Protein AF-A0A6L4YLD8-F1 (afdb_monomer)

Secondary structure (DSSP, 8-state):
---------------------------------PPPPTTGGGS-HHHHHHHHHHHHH---HHHHHHHHHHHHHHHHHHHHHTT-TT-----------S------PPP-

Sequence (108 aa):
MKQRSIRLLLLALTATAAQAVAQPATAPASPVRRELIYCADQMSHEEREAYRAKMQATRSAAEKEVLRNAHRRDMQERARAAGREGQCQPLGPRGRGQGGGQGGGPAK

Nearest PDB structures (foldseek):
  2yrq-assembly1_A  TM=5.410E-01  e=6.423E+00  Homo sapiens

Radius of gyration: 32.44 Å; Cα contacts (8 Å, |Δi|>4): 36; chains: 1; bounding box: 109×56×35 Å

Foldseek 3Di:
DDDDDDDDDDDPPPDPPPDPPPDPPDDPDDPPPQDQAWQVVPDDPVVSVVLSVVLVPDDDPVVNVVSNVVRVVVVQVVCVVVVNHPVRDRPPCPDPPPDPPPPDDDDD

Mean predicted aligned error: 17.14 Å

Structure (mmCIF, N/CA/C/O backbone):
data_AF-A0A6L4YLD8-F1
#
_entry.id   AF-A0A6L4YLD8-F1
#
loop_
_atom_site.group_PDB
_atom_site.id
_atom_site.type_symbol
_atom_site.label_atom_id
_atom_site.label_alt_id
_atom_site.label_comp_id
_atom_site.label_asym_id
_atom_site.label_entity_id
_atom_site.label_seq_id
_atom_site.pdbx_PDB_ins_code
_atom_site.Cartn_x
_atom_site.Cartn_y
_atom_site.Cartn_z
_atom_site.occupancy
_atom_site.B_iso_or_equiv
_atom_site.auth_seq_id
_atom_site.auth_comp_id
_atom_site.auth_asym_id
_atom_site.auth_atom_id
_atom_site.pdbx_PDB_model_num
ATOM 1 N N . MET A 1 1 ? -95.235 -9.527 23.026 1.00 37.78 1 MET A N 1
ATOM 2 C CA . MET A 1 1 ? -94.127 -8.546 23.161 1.00 37.78 1 MET A CA 1
ATOM 3 C C . MET A 1 1 ? -93.983 -7.876 21.792 1.00 37.78 1 MET A C 1
ATOM 5 O O . MET A 1 1 ? -93.841 -8.609 20.831 1.00 37.78 1 MET A O 1
ATOM 9 N N . LYS A 1 2 ? -94.403 -6.612 21.573 1.00 39.66 2 LYS A N 1
ATOM 10 C CA . LYS A 1 2 ? -93.654 -5.342 21.804 1.00 39.66 2 LYS A CA 1
ATOM 11 C C . LYS A 1 2 ? -92.248 -5.422 21.173 1.00 39.66 2 LYS A C 1
ATOM 13 O O . LYS A 1 2 ? -91.543 -6.359 21.495 1.00 39.66 2 LYS A O 1
ATOM 18 N N . GLN A 1 3 ? -91.747 -4.521 20.331 1.00 48.47 3 GLN A N 1
ATOM 19 C CA . GLN A 1 3 ? -92.160 -3.182 19.919 1.00 48.47 3 GLN A CA 1
ATOM 20 C C . GLN A 1 3 ? -91.276 -2.768 18.719 1.00 48.47 3 GLN A C 1
ATOM 22 O O . GLN A 1 3 ? -90.156 -3.241 18.571 1.00 48.47 3 GLN A O 1
ATOM 27 N N . ARG A 1 4 ? -91.825 -1.868 17.902 1.00 60.69 4 ARG A N 1
ATOM 28 C CA . ARG A 1 4 ? -91.238 -0.983 16.876 1.00 60.69 4 ARG A CA 1
ATOM 29 C C . ARG A 1 4 ? -89.769 -0.577 17.110 1.00 60.69 4 ARG A C 1
ATOM 31 O O . ARG A 1 4 ? -89.414 -0.330 18.258 1.00 60.69 4 ARG A O 1
ATOM 38 N N . SER A 1 5 ? -89.019 -0.281 16.037 1.00 48.28 5 SER A N 1
ATOM 39 C CA . SER A 1 5 ? -88.503 1.083 15.760 1.00 48.28 5 SER A CA 1
ATOM 40 C C . SER A 1 5 ? -87.664 1.184 14.477 1.00 48.28 5 SER A C 1
ATOM 42 O O . SER A 1 5 ? -86.919 0.285 14.111 1.00 48.28 5 SER A O 1
ATOM 44 N N . ILE A 1 6 ? -87.844 2.325 13.815 1.00 56.69 6 ILE A N 1
ATOM 45 C CA . ILE A 1 6 ? -87.208 2.827 12.593 1.00 56.69 6 ILE A CA 1
ATOM 46 C C . ILE A 1 6 ? -85.983 3.673 13.002 1.00 56.69 6 ILE A C 1
ATOM 48 O O . ILE A 1 6 ? -86.010 4.264 14.081 1.00 56.69 6 ILE A O 1
ATOM 52 N N . ARG A 1 7 ? -85.047 3.879 12.057 1.00 52.25 7 ARG A N 1
ATOM 53 C CA . ARG A 1 7 ? -83.954 4.888 12.019 1.00 52.25 7 ARG A CA 1
ATOM 54 C C . ARG A 1 7 ? -82.673 4.392 12.720 1.00 52.25 7 ARG A C 1
ATOM 56 O O . ARG A 1 7 ? -82.755 3.747 13.747 1.00 52.25 7 ARG A O 1
ATOM 63 N N . LEU A 1 8 ? -81.459 4.595 12.213 1.00 52.94 8 LEU A N 1
ATOM 64 C CA . LEU A 1 8 ? -80.889 5.804 11.626 1.00 52.94 8 LEU A CA 1
ATOM 65 C C . LEU A 1 8 ? -79.677 5.457 10.738 1.00 52.94 8 LEU A C 1
ATOM 67 O O . LEU A 1 8 ? -78.903 4.555 11.041 1.00 52.94 8 LEU A O 1
ATOM 71 N N . LEU A 1 9 ? -79.515 6.251 9.682 1.00 56.97 9 LEU A N 1
ATOM 72 C CA . LEU A 1 9 ? -78.312 6.416 8.867 1.00 56.97 9 LEU A CA 1
ATOM 73 C C . LEU A 1 9 ? -77.122 6.851 9.746 1.00 56.97 9 LEU A C 1
ATOM 75 O O . LEU A 1 9 ? -77.269 7.811 10.498 1.00 56.97 9 LEU A O 1
ATOM 79 N N . LEU A 1 10 ? -75.947 6.233 9.601 1.00 55.31 10 LEU A N 1
ATOM 80 C CA . LEU A 1 10 ? -74.677 6.797 10.075 1.00 55.31 10 LEU A CA 1
ATOM 81 C C . LEU A 1 10 ? -73.594 6.555 9.018 1.00 55.31 10 LEU A C 1
ATOM 83 O O . LEU A 1 10 ? -73.115 5.439 8.827 1.00 55.31 10 LEU A O 1
ATOM 87 N N . LEU A 1 11 ? -73.252 7.638 8.313 1.00 50.38 11 LEU A N 1
ATOM 88 C CA . LEU A 1 11 ? -72.042 7.771 7.508 1.00 50.38 11 LEU A CA 1
ATOM 89 C C . LEU A 1 11 ? -70.825 7.456 8.389 1.00 50.38 11 LEU A C 1
ATOM 91 O O . LEU A 1 11 ? -70.553 8.181 9.346 1.00 50.38 11 LEU A O 1
ATOM 95 N N . ALA A 1 12 ? -70.057 6.431 8.031 1.00 55.97 12 ALA A N 1
ATOM 96 C CA . ALA A 1 12 ? -68.706 6.267 8.548 1.00 55.97 12 ALA A CA 1
ATOM 97 C C . ALA A 1 12 ? -67.773 7.191 7.753 1.00 55.97 12 ALA A C 1
ATOM 99 O O . ALA A 1 12 ? -67.278 6.840 6.685 1.00 55.97 12 ALA A O 1
ATOM 100 N N . LEU A 1 13 ? -67.574 8.407 8.263 1.00 53.06 13 LEU A N 1
ATOM 101 C CA . LEU A 1 13 ? -66.547 9.324 7.784 1.00 53.06 13 LEU A CA 1
ATOM 102 C C . LEU A 1 13 ? -65.195 8.824 8.320 1.00 53.06 13 LEU A C 1
ATOM 104 O O . LEU A 1 13 ? -64.816 9.117 9.453 1.00 53.06 13 LEU A O 1
ATOM 108 N N . THR A 1 14 ? -64.480 8.006 7.550 1.00 56.50 14 THR A N 1
ATOM 109 C CA . THR A 1 14 ? -63.123 7.584 7.918 1.00 56.50 14 THR A CA 1
ATOM 110 C C . THR A 1 14 ? -62.165 8.745 7.675 1.00 56.50 14 THR A C 1
ATOM 112 O O . THR A 1 14 ? -61.767 9.010 6.542 1.00 56.50 14 THR A O 1
ATOM 115 N N . ALA A 1 15 ? -61.820 9.463 8.741 1.00 50.84 15 ALA A N 1
ATOM 116 C CA . ALA A 1 15 ? -60.760 10.458 8.729 1.00 50.84 15 ALA A CA 1
ATOM 117 C C . ALA A 1 15 ? -59.405 9.753 8.554 1.00 50.84 15 ALA A C 1
ATOM 119 O O . ALA A 1 15 ? -58.897 9.108 9.472 1.00 50.84 15 ALA A O 1
ATOM 120 N N . THR A 1 16 ? -58.823 9.851 7.362 1.00 53.47 16 THR A N 1
ATOM 121 C CA . THR A 1 16 ? -57.472 9.362 7.080 1.00 53.47 16 THR A CA 1
ATOM 122 C C . THR A 1 16 ? -56.470 10.304 7.745 1.00 53.47 16 THR A C 1
ATOM 124 O O . THR A 1 16 ? -56.204 11.398 7.248 1.00 53.47 16 THR A O 1
ATOM 127 N N . ALA A 1 17 ? -55.923 9.908 8.894 1.00 52.91 17 ALA A N 1
ATOM 128 C CA . ALA A 1 17 ? -54.810 10.616 9.513 1.00 52.91 17 ALA A CA 1
ATOM 129 C C . ALA A 1 17 ? -53.563 10.450 8.627 1.00 52.91 17 ALA A C 1
ATOM 131 O O . ALA A 1 17 ? -52.934 9.392 8.609 1.00 52.91 17 ALA A O 1
ATOM 132 N N . ALA A 1 18 ? -53.220 11.491 7.867 1.00 51.53 18 ALA A N 1
ATOM 133 C CA . ALA A 1 18 ? -51.954 11.573 7.155 1.00 51.53 18 ALA A CA 1
ATOM 134 C C . ALA A 1 18 ? -50.826 11.709 8.187 1.00 51.53 18 ALA A C 1
ATOM 136 O O . ALA A 1 18 ? -50.548 12.796 8.692 1.00 51.53 18 ALA A O 1
ATOM 137 N N . GLN A 1 19 ? -50.196 10.589 8.540 1.00 55.31 19 GLN A N 1
ATOM 138 C CA . GLN A 1 19 ? -48.971 10.605 9.327 1.00 55.31 19 GLN A CA 1
ATOM 139 C C . GLN A 1 19 ? -47.856 11.158 8.439 1.00 55.31 19 GLN A C 1
ATOM 141 O O . GLN A 1 19 ? -47.361 10.479 7.540 1.00 55.31 19 GLN A O 1
ATOM 146 N N . ALA A 1 20 ? -47.494 12.419 8.665 1.00 51.75 20 ALA A N 1
ATOM 147 C CA . ALA A 1 20 ? -46.299 13.011 8.093 1.00 51.75 20 ALA A CA 1
ATOM 148 C C . ALA A 1 20 ? -45.084 12.278 8.676 1.00 51.75 20 ALA A C 1
ATOM 150 O O . ALA A 1 20 ? -44.634 12.564 9.785 1.00 51.75 20 ALA A O 1
ATOM 151 N N . VAL A 1 21 ? -44.581 11.288 7.939 1.00 57.78 21 VAL A N 1
ATOM 152 C CA . VAL A 1 21 ? -43.301 10.647 8.231 1.00 57.78 21 VAL A CA 1
ATOM 153 C C . VAL A 1 21 ? -42.233 11.724 8.072 1.00 57.78 21 VAL A C 1
ATOM 155 O O . VAL A 1 21 ? -41.908 12.132 6.956 1.00 57.78 21 VAL A O 1
ATOM 158 N N . ALA A 1 22 ? -41.723 12.220 9.197 1.00 57.16 22 ALA A N 1
ATOM 159 C CA . ALA A 1 22 ? -40.542 13.062 9.224 1.00 57.16 22 ALA A CA 1
ATOM 160 C C . ALA A 1 22 ? -39.381 12.247 8.641 1.00 57.16 22 ALA A C 1
ATOM 162 O O . ALA A 1 22 ? -38.838 11.353 9.289 1.00 57.16 22 ALA A O 1
ATOM 163 N N . GLN A 1 23 ? -39.051 12.510 7.377 1.00 57.53 23 GLN A N 1
ATOM 164 C CA . GLN A 1 23 ? -37.877 11.939 6.734 1.00 57.53 23 GLN A CA 1
ATOM 165 C C . GLN A 1 23 ? -36.647 12.454 7.492 1.00 57.53 23 GLN A C 1
ATOM 167 O O . GLN A 1 23 ? -36.502 13.673 7.629 1.00 57.53 23 GLN A O 1
ATOM 172 N N . PRO A 1 24 ? -35.773 11.575 8.014 1.00 53.56 24 PRO A N 1
ATOM 173 C CA . PRO A 1 24 ? -34.537 12.026 8.624 1.00 53.56 24 PRO A CA 1
ATOM 174 C C . PRO A 1 24 ? -33.734 12.739 7.541 1.00 53.56 24 PRO A C 1
ATOM 176 O O . PRO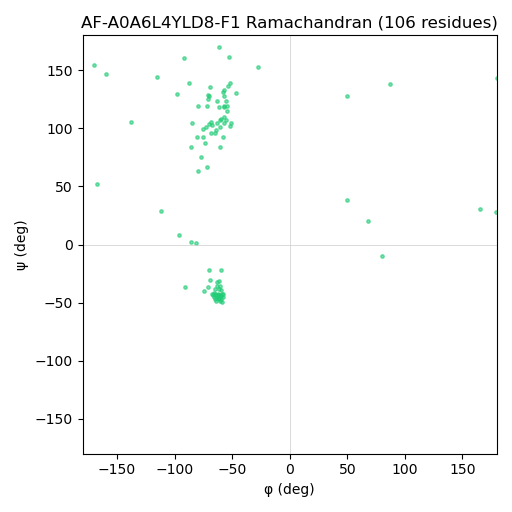 A 1 24 ? -33.395 12.148 6.516 1.00 53.56 24 PRO A O 1
ATOM 179 N N . ALA A 1 25 ? -33.472 14.027 7.753 1.00 57.00 25 ALA A N 1
ATOM 180 C CA . ALA A 1 25 ? -32.586 14.796 6.903 1.00 57.00 25 ALA A CA 1
ATOM 181 C C . ALA A 1 25 ? -31.224 14.092 6.894 1.00 57.00 25 ALA A C 1
ATOM 183 O O . ALA A 1 25 ? -30.487 14.124 7.880 1.00 57.00 25 ALA A O 1
ATOM 184 N N . THR A 1 26 ? -30.911 13.406 5.795 1.00 56.94 26 THR A N 1
ATOM 185 C CA . THR A 1 26 ? -29.577 12.878 5.521 1.00 56.94 26 THR A CA 1
ATOM 186 C C . THR A 1 26 ? -28.609 14.048 5.590 1.00 56.94 26 THR A C 1
ATOM 188 O O . THR A 1 26 ? -28.607 14.912 4.712 1.00 56.94 26 THR A O 1
ATOM 191 N N . ALA A 1 27 ? -27.817 14.099 6.661 1.00 59.66 27 ALA A N 1
ATOM 192 C CA . ALA A 1 27 ? -26.703 15.024 6.761 1.00 59.66 27 ALA A CA 1
ATOM 193 C C . ALA A 1 27 ? -25.826 14.868 5.503 1.00 59.66 27 ALA A C 1
ATOM 195 O O . ALA A 1 27 ? -25.621 13.734 5.053 1.00 59.66 27 ALA A O 1
ATOM 196 N N . PRO A 1 28 ? -25.321 15.966 4.912 1.00 51.41 28 PRO A N 1
ATOM 197 C CA . PRO A 1 28 ? -24.430 15.871 3.767 1.00 51.41 28 PRO A CA 1
ATOM 198 C C . PRO A 1 28 ? -23.231 15.013 4.169 1.00 51.41 28 PRO A C 1
ATOM 200 O O . PRO A 1 28 ? -22.521 15.334 5.123 1.00 51.41 28 PRO A O 1
ATOM 203 N N . ALA A 1 29 ? -23.042 13.889 3.474 1.00 60.53 29 ALA A N 1
ATOM 204 C CA . ALA A 1 29 ? -21.895 13.024 3.680 1.00 60.53 29 ALA A CA 1
ATOM 205 C C . ALA A 1 29 ? -20.630 13.877 3.533 1.00 60.53 29 ALA A C 1
ATOM 207 O O . ALA A 1 29 ? -20.370 14.420 2.457 1.00 60.53 29 ALA A O 1
ATOM 208 N N . SER A 1 30 ? -19.866 14.030 4.621 1.00 56.22 30 SER A N 1
ATOM 209 C CA . SER A 1 30 ? -18.554 14.674 4.578 1.00 56.22 30 SER A CA 1
ATOM 210 C C . SER A 1 30 ? -17.776 14.090 3.400 1.00 56.22 30 SER A C 1
ATOM 212 O O . SER A 1 30 ? -17.740 12.860 3.282 1.00 56.22 30 SER A O 1
ATOM 214 N N . PRO A 1 31 ? -17.175 14.913 2.517 1.00 56.03 31 PRO A N 1
ATOM 215 C CA . PRO A 1 31 ? -16.460 14.398 1.361 1.00 56.03 31 PRO A CA 1
ATOM 216 C C . PRO A 1 31 ? -15.381 13.446 1.867 1.00 56.03 31 PRO A C 1
ATOM 218 O O . PRO A 1 31 ? -14.423 13.866 2.520 1.00 56.03 31 PRO A O 1
ATOM 221 N N . VAL A 1 32 ? -15.576 12.148 1.623 1.00 59.47 32 VAL A N 1
ATOM 222 C CA . VAL A 1 32 ? -14.636 11.112 2.038 1.00 59.47 32 VAL A CA 1
ATOM 223 C C . VAL A 1 32 ? -13.330 11.432 1.332 1.00 59.47 32 VAL A C 1
ATOM 225 O O . VAL A 1 32 ? -13.218 11.295 0.112 1.00 59.47 32 VAL A O 1
ATOM 228 N N . ARG A 1 33 ? -12.346 11.926 2.088 1.00 66.56 33 ARG A N 1
ATOM 229 C CA . ARG A 1 33 ? -11.009 12.188 1.564 1.00 66.56 33 ARG A CA 1
ATOM 230 C C . ARG A 1 33 ? -10.477 10.852 1.051 1.00 66.56 33 ARG A C 1
ATOM 232 O O . ARG A 1 33 ? -10.200 9.955 1.842 1.00 6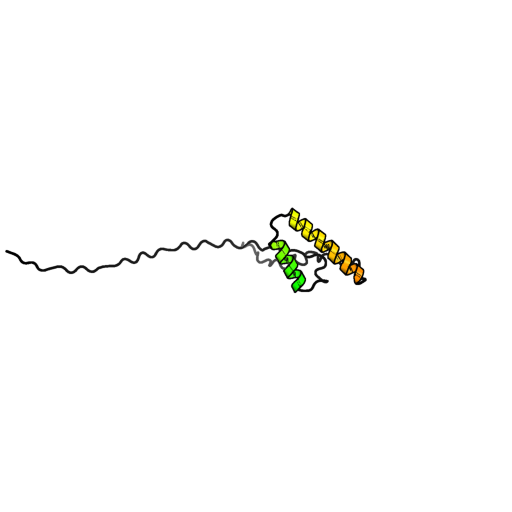6.56 33 ARG A O 1
ATOM 239 N N . ARG A 1 34 ? -10.401 10.704 -0.274 1.00 72.81 34 ARG A N 1
ATOM 240 C CA . ARG A 1 34 ? -9.879 9.490 -0.910 1.00 72.81 34 ARG A CA 1
ATOM 241 C C . ARG A 1 34 ? -8.453 9.241 -0.418 1.00 72.81 34 ARG A C 1
ATOM 243 O O . ARG A 1 34 ? -7.632 10.157 -0.432 1.00 72.81 34 ARG A O 1
ATOM 250 N N . GLU A 1 35 ? -8.187 8.004 -0.004 1.00 82.12 35 GLU A N 1
ATOM 251 C CA . GLU A 1 35 ? -6.858 7.562 0.425 1.00 82.12 35 GLU A CA 1
ATOM 252 C C . GLU A 1 35 ? -5.841 7.796 -0.702 1.00 82.12 35 GLU A C 1
ATOM 254 O O . GLU A 1 35 ? -6.054 7.369 -1.846 1.00 82.12 35 GLU A O 1
ATOM 259 N N . LEU A 1 36 ? -4.742 8.480 -0.375 1.00 85.56 36 LEU A N 1
ATOM 260 C CA . LEU A 1 36 ? -3.601 8.637 -1.273 1.00 85.56 36 LEU A CA 1
ATOM 261 C C . LEU A 1 36 ? -2.765 7.356 -1.208 1.00 85.56 36 LEU A C 1
ATOM 263 O O . LEU A 1 36 ? -2.272 6.985 -0.148 1.00 85.56 36 LEU A O 1
ATOM 267 N N . ILE A 1 37 ? -2.611 6.675 -2.343 1.00 90.06 37 ILE A N 1
ATOM 268 C CA . ILE A 1 37 ? -1.913 5.387 -2.418 1.00 90.06 37 ILE A CA 1
ATOM 269 C C . ILE A 1 37 ? -0.471 5.623 -2.877 1.00 90.06 37 ILE A C 1
ATOM 271 O O . ILE A 1 37 ? -0.231 6.298 -3.879 1.00 90.06 37 ILE A O 1
ATOM 275 N N . TYR A 1 38 ? 0.490 5.062 -2.147 1.00 90.56 38 TYR A N 1
ATOM 276 C CA . TYR A 1 38 ? 1.904 5.087 -2.519 1.00 90.56 38 TYR A CA 1
ATOM 277 C C . TYR A 1 38 ? 2.163 4.215 -3.764 1.00 90.56 38 TYR A C 1
ATOM 279 O O . TYR A 1 38 ? 1.633 3.108 -3.846 1.00 90.56 38 TYR A O 1
ATOM 287 N N . CYS A 1 39 ? 2.948 4.731 -4.721 1.0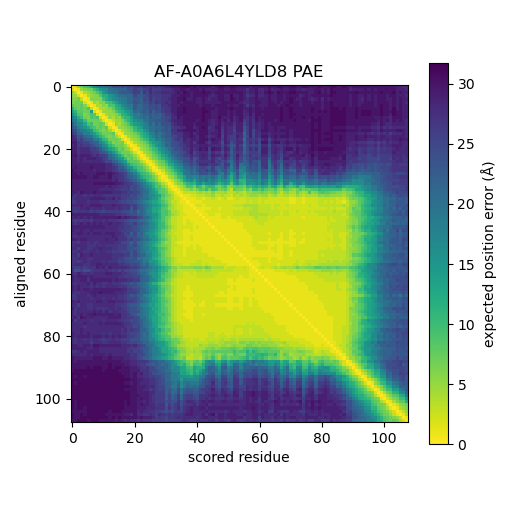0 90.69 39 CYS A N 1
ATOM 288 C CA . CYS A 1 39 ? 3.212 4.144 -6.052 1.00 90.69 39 CYS A CA 1
ATOM 289 C C . CYS A 1 39 ? 1.955 3.726 -6.829 1.00 90.69 39 CYS A C 1
ATOM 291 O O . CYS A 1 39 ? 1.936 2.691 -7.493 1.00 90.69 39 CYS A O 1
ATOM 293 N N . ALA A 1 40 ? 0.874 4.507 -6.738 1.00 90.81 40 ALA A N 1
ATOM 294 C CA . ALA A 1 40 ? -0.381 4.168 -7.407 1.00 90.81 40 ALA A CA 1
ATOM 295 C C . ALA A 1 40 ? -0.250 4.040 -8.940 1.00 90.81 40 ALA A C 1
ATOM 297 O O . ALA A 1 40 ? -1.092 3.405 -9.563 1.00 90.81 40 ALA A O 1
ATOM 298 N N . ASP A 1 41 ? 0.769 4.653 -9.545 1.00 88.62 41 ASP A N 1
ATOM 299 C CA . ASP A 1 41 ? 1.110 4.554 -10.968 1.00 88.62 41 ASP A CA 1
ATOM 300 C C . ASP A 1 41 ? 1.655 3.172 -11.370 1.00 88.62 41 ASP A C 1
ATOM 302 O O . ASP A 1 41 ? 1.551 2.787 -12.532 1.00 88.62 41 ASP A O 1
ATOM 306 N N . GLN A 1 42 ? 2.176 2.403 -10.409 1.00 88.88 42 GLN A N 1
ATOM 307 C CA . GLN A 1 42 ? 2.676 1.037 -10.607 1.00 88.88 42 GLN A CA 1
ATOM 308 C C . GLN A 1 42 ? 1.644 -0.041 -10.247 1.00 88.88 42 GLN A C 1
ATOM 310 O O . GLN A 1 42 ? 1.969 -1.230 -10.181 1.00 88.88 42 GLN A O 1
ATOM 315 N N . MET A 1 43 ? 0.406 0.375 -9.983 1.00 91.81 43 MET A N 1
ATOM 316 C CA . MET A 1 43 ? -0.706 -0.500 -9.639 1.00 91.81 43 MET A CA 1
ATOM 317 C C . MET A 1 43 ? -1.785 -0.435 -10.713 1.00 91.81 43 MET A C 1
ATOM 319 O O . MET A 1 43 ? -2.111 0.630 -11.246 1.00 91.81 43 MET A O 1
ATOM 323 N N . SER A 1 44 ? -2.414 -1.576 -10.958 1.00 94.62 44 SER A N 1
ATOM 324 C CA . SER A 1 44 ? -3.666 -1.651 -11.704 1.00 94.62 44 SER A CA 1
ATOM 325 C C . SER A 1 44 ? -4.790 -0.880 -10.999 1.00 94.62 44 SER A C 1
ATOM 327 O O . SER A 1 44 ? -4.674 -0.401 -9.864 1.00 94.62 44 SER A O 1
ATOM 329 N N . HIS A 1 45 ? -5.913 -0.702 -11.687 1.00 92.50 45 HIS A N 1
ATOM 330 C CA . HIS A 1 45 ? -7.097 -0.126 -11.060 1.00 92.50 45 HIS A CA 1
ATOM 331 C C . HIS A 1 45 ? -7.635 -1.048 -9.955 1.00 92.50 45 HIS A C 1
ATOM 333 O O . HIS A 1 45 ? -7.918 -0.591 -8.850 1.00 92.50 45 HIS A O 1
ATOM 339 N N . GLU A 1 46 ? -7.670 -2.347 -10.225 1.00 97.06 46 GLU A N 1
ATOM 340 C CA . GLU A 1 46 ? -8.185 -3.392 -9.349 1.00 97.06 46 GLU A CA 1
ATOM 341 C C . GLU A 1 46 ? -7.375 -3.478 -8.051 1.00 97.06 46 GLU A C 1
ATOM 343 O O . GLU A 1 46 ? -7.950 -3.485 -6.963 1.00 97.06 46 GLU A O 1
ATOM 348 N N . GLU A 1 47 ? -6.040 -3.453 -8.136 1.00 95.56 47 GLU A N 1
ATOM 349 C CA . GLU A 1 47 ? -5.172 -3.443 -6.951 1.00 95.56 47 GLU A CA 1
ATOM 350 C C . GLU A 1 47 ? -5.404 -2.193 -6.086 1.00 95.56 47 GLU A C 1
ATOM 352 O O . 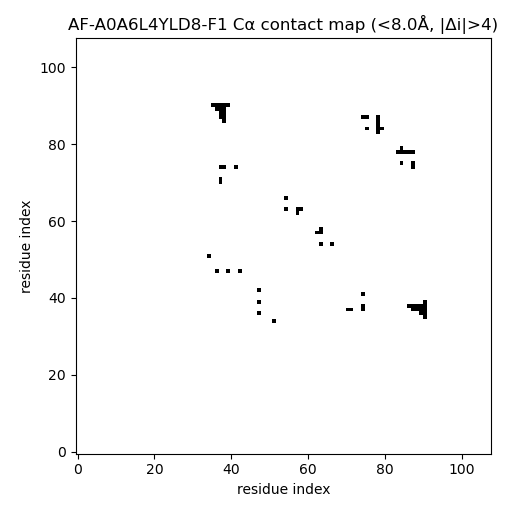GLU A 1 47 ? -5.397 -2.270 -4.854 1.00 95.56 47 GLU A O 1
ATOM 357 N N . ARG A 1 48 ? -5.631 -1.027 -6.710 1.00 94.50 48 ARG A N 1
ATOM 358 C CA . ARG A 1 48 ? -5.901 0.222 -5.979 1.00 94.50 48 ARG A CA 1
ATOM 359 C C . ARG A 1 48 ? -7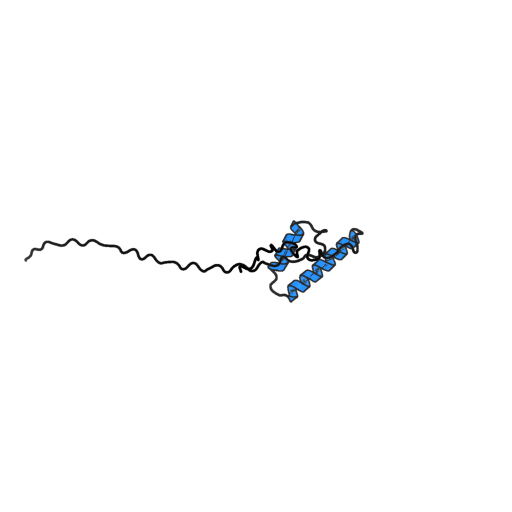.242 0.171 -5.259 1.00 94.50 48 ARG A C 1
ATOM 361 O O . ARG A 1 48 ? -7.321 0.607 -4.110 1.00 94.50 48 ARG A O 1
ATOM 368 N N . GLU A 1 49 ? -8.276 -0.357 -5.905 1.00 94.69 49 GLU A N 1
ATOM 369 C CA . GLU A 1 49 ? -9.589 -0.535 -5.280 1.00 94.69 49 GLU A CA 1
ATOM 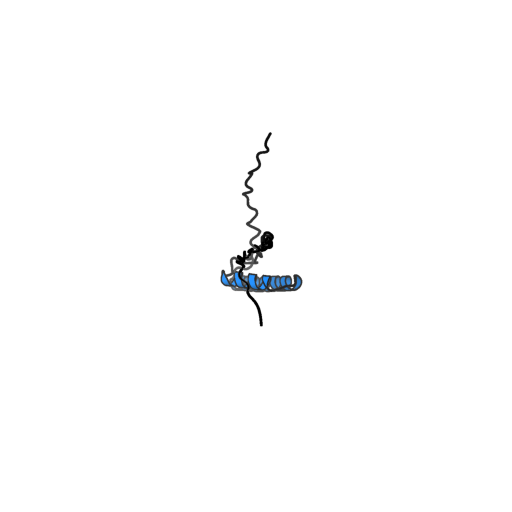370 C C . GLU A 1 49 ? -9.536 -1.559 -4.144 1.00 94.69 49 GLU A C 1
ATOM 372 O O . GLU A 1 49 ? -10.052 -1.290 -3.059 1.00 94.69 49 GLU A O 1
ATOM 377 N N . ALA A 1 50 ? -8.823 -2.674 -4.324 1.00 96.38 50 ALA A N 1
ATOM 378 C CA . ALA A 1 50 ? -8.625 -3.665 -3.269 1.00 96.38 50 ALA A CA 1
ATOM 379 C C . ALA A 1 50 ? -7.915 -3.064 -2.043 1.00 96.38 50 ALA A C 1
ATOM 381 O O . ALA A 1 50 ? -8.351 -3.258 -0.905 1.00 96.38 50 ALA A O 1
ATOM 382 N N . TYR A 1 51 ? -6.859 -2.273 -2.259 1.00 95.94 51 TYR A N 1
ATOM 383 C CA . TYR A 1 51 ? -6.168 -1.577 -1.175 1.00 95.94 51 TYR A CA 1
ATOM 384 C C . TYR A 1 51 ? -7.087 -0.578 -0.451 1.00 95.94 51 TYR A C 1
ATOM 386 O O . TYR A 1 51 ? -7.128 -0.549 0.781 1.00 95.94 51 TYR A O 1
ATOM 394 N N . ARG A 1 52 ? -7.881 0.204 -1.195 1.00 94.06 52 ARG A N 1
ATOM 395 C CA . ARG A 1 52 ? -8.863 1.142 -0.619 1.00 94.06 52 ARG A CA 1
ATOM 396 C C . ARG A 1 52 ? -9.922 0.423 0.203 1.00 94.06 52 ARG A C 1
ATOM 398 O O . ARG A 1 52 ? -10.194 0.853 1.321 1.00 94.06 52 ARG A O 1
ATOM 405 N N . ALA A 1 53 ? -10.481 -0.666 -0.317 1.00 94.75 53 ALA A N 1
ATOM 406 C CA . ALA A 1 53 ? -11.466 -1.474 0.390 1.00 94.75 53 ALA A CA 1
ATOM 407 C C . ALA A 1 53 ? -10.886 -2.016 1.704 1.00 94.75 53 ALA A C 1
ATOM 409 O O . ALA A 1 53 ? -11.522 -1.906 2.752 1.00 94.75 53 ALA A O 1
ATOM 410 N N . LYS A 1 54 ? -9.636 -2.497 1.682 1.00 95.31 54 LYS A N 1
ATOM 411 C CA . LYS A 1 54 ? -8.928 -2.947 2.887 1.00 95.31 54 LYS A CA 1
ATOM 412 C C . LYS A 1 54 ? -8.779 -1.816 3.909 1.00 95.31 54 LYS A C 1
ATOM 414 O O . LYS A 1 54 ? -9.152 -1.984 5.064 1.00 95.31 54 LYS A O 1
ATOM 419 N N . MET A 1 55 ? -8.326 -0.638 3.477 1.00 95.06 55 MET A N 1
ATOM 420 C CA . MET A 1 55 ? -8.179 0.548 4.335 1.00 95.06 55 MET A CA 1
ATOM 421 C C . MET A 1 55 ? -9.508 1.059 4.910 1.00 95.06 55 MET A C 1
ATOM 423 O O . MET A 1 55 ? -9.531 1.610 6.013 1.00 95.06 55 MET A O 1
ATOM 427 N N . GLN A 1 56 ? -10.610 0.909 4.174 1.00 92.62 56 GLN A N 1
ATOM 428 C CA . GLN A 1 56 ? -11.953 1.260 4.642 1.00 92.62 56 GLN A CA 1
ATOM 429 C C . GLN A 1 56 ? -12.489 0.242 5.653 1.00 92.62 56 GLN A C 1
ATOM 431 O O . GLN A 1 56 ? -13.091 0.643 6.647 1.00 92.62 56 GLN A O 1
ATOM 436 N N . ALA A 1 57 ? -12.241 -1.051 5.428 1.00 94.62 57 ALA A N 1
ATOM 437 C CA . ALA A 1 57 ? -12.662 -2.129 6.320 1.00 94.62 57 ALA A CA 1
ATOM 438 C C . ALA A 1 57 ? -11.904 -2.122 7.659 1.00 94.62 57 ALA A C 1
ATOM 440 O O . ALA A 1 57 ? -12.454 -2.510 8.692 1.00 94.62 57 ALA A O 1
ATOM 441 N N . THR A 1 58 ? -10.651 -1.663 7.663 1.00 94.94 58 THR A N 1
ATOM 442 C CA . THR A 1 58 ? -9.846 -1.526 8.879 1.00 94.94 58 THR A CA 1
ATOM 443 C C . THR A 1 58 ? -10.370 -0.398 9.766 1.00 94.94 58 THR A C 1
ATOM 445 O O . THR A 1 58 ? -10.539 0.738 9.324 1.00 94.94 58 THR A O 1
ATOM 448 N N . ARG A 1 59 ? -10.611 -0.692 11.047 1.00 90.94 59 ARG A N 1
ATOM 449 C CA . ARG A 1 59 ? -11.241 0.255 11.980 1.00 90.94 59 ARG A CA 1
ATOM 450 C C . ARG A 1 59 ? -10.223 1.109 12.725 1.00 90.94 59 ARG A C 1
ATOM 452 O O . ARG A 1 59 ? -10.474 2.291 12.943 1.00 90.94 59 ARG A O 1
ATOM 459 N N . SER A 1 60 ? -9.074 0.537 13.086 1.00 95.00 60 SER A N 1
ATOM 460 C CA . SER A 1 60 ? -8.065 1.239 13.879 1.00 95.00 60 SER A CA 1
ATOM 461 C C . SER A 1 60 ? -7.094 2.037 13.014 1.00 95.00 60 SER A C 1
ATOM 463 O O . SER A 1 60 ? -6.596 1.560 11.994 1.00 95.00 60 SER A O 1
ATOM 465 N N . ALA A 1 61 ? -6.752 3.247 13.461 1.00 92.12 61 ALA A N 1
ATOM 466 C CA . ALA A 1 61 ? -5.701 4.049 12.839 1.00 92.12 61 ALA A CA 1
ATOM 467 C C . ALA A 1 61 ? -4.333 3.341 12.877 1.00 92.12 61 ALA A C 1
ATOM 469 O O . ALA A 1 61 ? -3.575 3.431 11.912 1.00 92.12 61 ALA A O 1
ATOM 470 N N . ALA A 1 62 ? -4.047 2.595 13.951 1.00 95.69 62 ALA A N 1
ATOM 471 C CA . ALA A 1 62 ? -2.809 1.831 14.084 1.00 95.69 62 ALA A CA 1
ATOM 472 C C . ALA A 1 62 ? -2.732 0.706 13.043 1.00 95.69 62 ALA A C 1
ATOM 474 O O . ALA A 1 62 ? -1.731 0.562 12.349 1.00 95.69 62 ALA A O 1
ATOM 475 N N . GLU A 1 63 ? -3.822 -0.039 12.854 1.00 95.88 63 GLU A N 1
ATOM 476 C CA . GLU A 1 63 ? -3.894 -1.092 11.835 1.00 95.88 63 GLU A CA 1
ATOM 477 C C . GLU A 1 63 ? -3.791 -0.513 10.415 1.00 95.88 63 GLU A C 1
ATOM 479 O O . GLU A 1 63 ? -3.110 -1.075 9.560 1.00 95.88 63 GLU A O 1
ATOM 484 N N . LYS A 1 64 ? -4.398 0.654 10.160 1.00 94.31 64 LYS A N 1
ATOM 485 C CA . LYS A 1 64 ? -4.237 1.375 8.886 1.00 94.31 64 LYS A CA 1
ATOM 486 C C . LYS A 1 64 ? -2.797 1.816 8.643 1.00 94.31 64 LYS A C 1
ATOM 488 O O . LYS A 1 64 ? -2.352 1.842 7.500 1.00 94.31 64 LYS A O 1
ATOM 493 N N . GLU A 1 65 ? -2.061 2.199 9.684 1.00 95.06 65 GLU A N 1
ATOM 494 C CA . GLU A 1 65 ? -0.631 2.503 9.564 1.00 95.06 65 GLU A CA 1
ATOM 495 C C . GLU A 1 65 ? 0.172 1.247 9.220 1.00 95.06 65 GLU A C 1
ATOM 497 O O . GLU A 1 65 ? 0.990 1.281 8.305 1.00 95.06 65 GLU A O 1
ATOM 502 N N . VAL A 1 66 ? -0.122 0.114 9.864 1.00 96.56 66 VAL A N 1
ATOM 503 C CA . VAL A 1 66 ? 0.495 -1.178 9.523 1.00 96.56 66 VAL A CA 1
ATOM 504 C C . VAL A 1 66 ? 0.239 -1.538 8.057 1.00 96.56 66 VAL A C 1
ATOM 506 O O . VAL A 1 66 ? 1.176 -1.904 7.349 1.00 96.56 66 VAL A O 1
ATOM 509 N N . LEU A 1 67 ? -0.993 -1.368 7.566 1.00 96.00 67 LEU A N 1
ATOM 510 C CA . LEU A 1 67 ? -1.325 -1.598 6.158 1.00 96.00 67 LEU A CA 1
ATOM 511 C C . LEU A 1 67 ? -0.578 -0.661 5.211 1.00 96.00 67 LEU A C 1
ATOM 513 O O . LEU A 1 67 ? -0.058 -1.121 4.195 1.00 96.00 67 LEU A O 1
ATOM 517 N N . ARG A 1 68 ? -0.479 0.628 5.553 1.00 95.25 68 ARG A N 1
ATOM 518 C CA . ARG A 1 68 ? 0.304 1.597 4.778 1.00 95.25 68 ARG A CA 1
ATOM 519 C C . ARG A 1 68 ? 1.775 1.198 4.728 1.00 95.25 68 ARG A C 1
ATOM 521 O O . ARG A 1 68 ? 2.373 1.260 3.660 1.00 95.25 68 ARG A O 1
ATOM 528 N N . ASN A 1 69 ? 2.356 0.774 5.845 1.00 95.56 69 ASN A N 1
ATOM 529 C CA . ASN A 1 69 ? 3.757 0.359 5.920 1.00 95.56 69 ASN A CA 1
ATOM 530 C C . ASN A 1 69 ? 4.028 -0.895 5.088 1.00 95.56 69 ASN A C 1
ATOM 532 O O . ASN A 1 69 ? 4.978 -0.909 4.308 1.00 95.56 69 ASN A O 1
ATOM 536 N N . ALA A 1 70 ? 3.170 -1.910 5.219 1.00 96.25 70 ALA A N 1
ATOM 537 C CA . ALA A 1 70 ? 3.265 -3.133 4.432 1.00 96.25 70 ALA A CA 1
ATOM 538 C C . ALA A 1 70 ? 3.176 -2.824 2.932 1.00 96.25 70 ALA A C 1
ATOM 540 O O . ALA A 1 70 ? 4.070 -3.189 2.177 1.00 96.25 70 ALA A O 1
ATOM 541 N N . HIS A 1 71 ? 2.174 -2.039 2.523 1.00 96.31 71 HIS A N 1
ATOM 542 C CA . HIS A 1 71 ? 2.009 -1.623 1.130 1.00 96.31 71 HIS A CA 1
ATOM 543 C C . HIS A 1 71 ? 3.228 -0.867 0.596 1.00 96.31 71 HIS A C 1
ATOM 545 O O . HIS A 1 71 ? 3.680 -1.129 -0.515 1.00 96.31 71 HIS A O 1
ATOM 551 N N . ARG A 1 72 ? 3.807 0.051 1.385 1.00 93.81 72 ARG A N 1
ATOM 552 C CA . ARG A 1 72 ? 5.021 0.773 0.974 1.00 93.81 72 ARG A CA 1
ATOM 553 C C . ARG A 1 72 ? 6.192 -0.167 0.715 1.00 93.81 72 ARG A C 1
ATOM 555 O O . ARG A 1 72 ? 6.871 0.014 -0.291 1.00 93.81 72 ARG A O 1
ATOM 562 N N . ARG A 1 73 ? 6.414 -1.153 1.587 1.00 94.50 73 ARG A N 1
ATOM 563 C CA . ARG A 1 73 ? 7.495 -2.131 1.419 1.00 94.50 73 ARG A CA 1
ATOM 564 C C . ARG A 1 73 ? 7.288 -2.976 0.164 1.00 94.50 73 ARG A C 1
ATOM 566 O O . ARG A 1 73 ? 8.189 -3.040 -0.665 1.00 94.50 73 ARG A O 1
ATOM 573 N N . ASP A 1 74 ? 6.091 -3.524 -0.021 1.00 95.06 74 ASP A N 1
ATOM 574 C CA . ASP A 1 74 ? 5.776 -4.369 -1.177 1.00 95.06 74 ASP A CA 1
ATOM 575 C C . ASP A 1 74 ? 5.965 -3.601 -2.499 1.00 95.06 74 ASP A C 1
ATOM 577 O O . ASP A 1 74 ? 6.493 -4.133 -3.478 1.00 95.06 74 ASP A O 1
ATOM 581 N N . MET A 1 75 ? 5.586 -2.317 -2.535 1.00 94.50 75 MET A N 1
ATOM 582 C CA . MET A 1 75 ? 5.801 -1.478 -3.717 1.00 94.50 75 MET A CA 1
ATOM 583 C C . MET A 1 75 ? 7.276 -1.134 -3.943 1.00 94.50 75 MET A C 1
ATOM 585 O O . MET A 1 75 ? 7.714 -1.095 -5.089 1.00 94.50 75 MET A O 1
ATOM 589 N N . GLN A 1 76 ? 8.059 -0.916 -2.885 1.00 92.50 76 GLN A N 1
ATOM 590 C CA . GLN A 1 76 ? 9.504 -0.695 -3.011 1.00 92.50 76 GLN A CA 1
ATOM 591 C C . GLN A 1 76 ? 10.212 -1.931 -3.569 1.00 92.50 76 GLN A C 1
ATOM 593 O O . GLN A 1 76 ? 11.041 -1.808 -4.470 1.00 92.50 76 GLN A O 1
ATOM 598 N N . GLU A 1 77 ? 9.851 -3.118 -3.083 1.00 94.12 77 GLU A N 1
ATOM 599 C CA . GLU A 1 77 ? 10.387 -4.389 -3.572 1.00 94.12 77 GLU A CA 1
ATOM 600 C C . GLU A 1 77 ? 10.024 -4.615 -5.042 1.00 94.12 77 GLU A C 1
ATOM 602 O O . GLU A 1 77 ? 10.899 -4.916 -5.857 1.00 94.12 77 GLU A O 1
ATOM 607 N N . ARG A 1 78 ? 8.761 -4.375 -5.416 1.00 93.19 78 ARG A N 1
ATOM 608 C CA . ARG A 1 78 ? 8.301 -4.442 -6.810 1.00 93.19 78 ARG A CA 1
ATOM 609 C C . ARG A 1 78 ? 9.058 -3.461 -7.706 1.00 93.19 78 ARG A C 1
ATOM 611 O O . ARG A 1 78 ? 9.519 -3.842 -8.781 1.00 93.19 78 ARG A O 1
ATOM 618 N N . ALA A 1 79 ? 9.207 -2.212 -7.265 1.00 91.44 79 ALA A N 1
ATOM 619 C CA . ALA A 1 79 ? 9.926 -1.185 -8.006 1.00 91.44 79 ALA A CA 1
ATOM 620 C C . ALA A 1 79 ? 11.395 -1.577 -8.210 1.00 91.44 79 ALA A C 1
ATOM 622 O O . ALA A 1 79 ? 11.906 -1.467 -9.324 1.00 91.44 79 ALA A O 1
ATOM 623 N N . ARG A 1 80 ? 12.057 -2.099 -7.169 1.00 92.31 80 ARG A N 1
ATOM 624 C CA . ARG A 1 80 ? 13.431 -2.608 -7.250 1.00 92.31 80 ARG A CA 1
ATOM 625 C C . ARG A 1 80 ? 13.543 -3.782 -8.225 1.00 92.31 80 ARG A C 1
ATOM 627 O O . ARG A 1 80 ? 14.413 -3.756 -9.089 1.00 92.31 80 ARG A O 1
ATOM 634 N N . ALA A 1 81 ? 12.645 -4.764 -8.142 1.00 93.81 81 ALA A N 1
ATOM 635 C CA . ALA A 1 81 ? 12.627 -5.915 -9.048 1.00 93.81 81 ALA A CA 1
ATOM 636 C C . ALA A 1 81 ? 12.417 -5.511 -10.519 1.00 93.81 81 ALA A C 1
ATOM 638 O O . ALA A 1 81 ? 12.950 -6.148 -11.422 1.00 93.81 81 ALA A O 1
ATOM 639 N N . ALA A 1 82 ? 11.682 -4.424 -10.762 1.00 91.19 82 ALA A N 1
ATOM 640 C CA . ALA A 1 82 ? 11.455 -3.870 -12.094 1.00 91.19 82 ALA A CA 1
ATOM 641 C C . ALA A 1 82 ? 12.559 -2.904 -12.577 1.00 91.19 82 ALA A C 1
ATOM 643 O O . ALA A 1 82 ? 12.406 -2.314 -13.648 1.00 91.19 82 ALA A O 1
ATOM 644 N N . GLY A 1 83 ? 13.628 -2.680 -11.798 1.00 92.31 83 GLY A N 1
ATOM 645 C CA . GLY A 1 83 ? 14.676 -1.700 -12.118 1.00 92.31 83 GLY A CA 1
ATOM 646 C C . GLY A 1 83 ? 14.208 -0.239 -12.055 1.00 92.31 83 GLY A C 1
ATOM 647 O O . GLY A 1 83 ? 14.816 0.640 -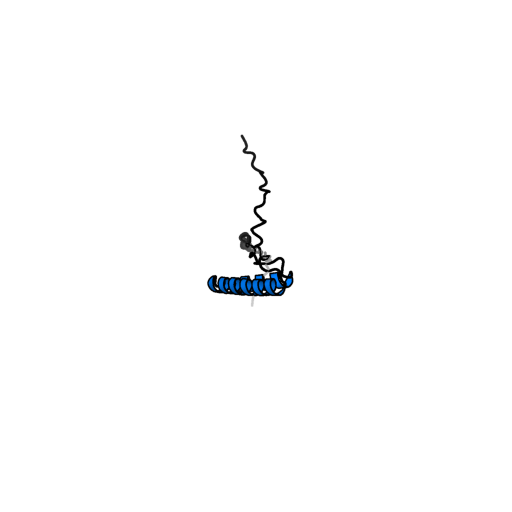12.659 1.00 92.31 83 GLY A O 1
ATOM 648 N N . ARG A 1 84 ? 13.108 0.032 -11.345 1.00 87.69 84 ARG A N 1
ATOM 649 C CA . ARG A 1 84 ? 12.474 1.355 -11.189 1.00 87.69 84 ARG A CA 1
ATOM 650 C C . ARG A 1 84 ? 12.599 1.893 -9.766 1.00 87.69 84 ARG A C 1
ATOM 652 O O . ARG A 1 84 ? 11.727 2.623 -9.293 1.00 87.69 84 ARG A O 1
ATOM 659 N N . GLU A 1 85 ? 13.654 1.504 -9.060 1.00 86.56 85 GLU A N 1
ATOM 660 C CA . GLU A 1 85 ? 13.919 1.995 -7.710 1.00 86.56 85 GLU A CA 1
ATOM 661 C C . GLU A 1 85 ? 13.935 3.534 -7.689 1.00 86.56 85 GLU A C 1
ATOM 663 O O . GLU A 1 85 ? 14.433 4.183 -8.607 1.00 86.56 85 GLU A O 1
ATOM 668 N N . GLY A 1 86 ? 13.303 4.130 -6.677 1.00 82.19 86 GLY A N 1
ATOM 669 C CA . GLY A 1 86 ? 13.160 5.586 -6.565 1.00 82.19 86 GLY A CA 1
ATOM 670 C C . GLY A 1 86 ? 12.044 6.219 -7.411 1.00 82.19 86 GLY A C 1
ATOM 671 O O . GLY A 1 86 ? 11.700 7.369 -7.160 1.00 82.19 86 GLY A O 1
ATOM 672 N N . GLN A 1 87 ? 11.403 5.493 -8.337 1.00 80.06 87 GLN A N 1
ATOM 673 C CA . GLN A 1 87 ? 10.298 6.032 -9.161 1.00 80.06 87 GLN A CA 1
ATOM 674 C C . GLN A 1 87 ? 8.933 6.019 -8.451 1.00 80.06 87 GLN A C 1
ATOM 676 O O . GLN A 1 87 ? 7.925 6.460 -8.991 1.00 80.06 87 GLN A O 1
ATOM 681 N N . CYS A 1 88 ? 8.911 5.567 -7.202 1.00 77.12 88 CYS A N 1
ATOM 682 C CA . CYS A 1 88 ? 7.773 5.614 -6.300 1.00 77.12 88 CYS A CA 1
ATOM 683 C C . CYS A 1 88 ? 7.611 7.008 -5.671 1.00 77.12 88 CYS A C 1
ATOM 685 O O . CYS A 1 88 ? 7.737 7.188 -4.454 1.00 77.12 88 CYS A O 1
ATOM 687 N N . GLN A 1 89 ? 7.354 8.022 -6.499 1.00 65.75 89 GLN A N 1
ATOM 688 C CA . GLN A 1 89 ? 6.994 9.339 -5.987 1.00 65.75 89 GLN A CA 1
ATOM 689 C C . GLN A 1 89 ? 5.579 9.231 -5.401 1.00 65.75 89 GLN A C 1
ATOM 691 O O . GLN A 1 89 ? 4.673 8.761 -6.097 1.00 65.75 89 GLN A O 1
ATOM 696 N N . PRO A 1 90 ? 5.319 9.662 -4.152 1.00 58.03 90 PRO A N 1
ATOM 697 C CA . PRO A 1 90 ? 3.941 9.870 -3.747 1.00 58.03 90 PRO A CA 1
ATOM 698 C C . PRO A 1 90 ? 3.337 10.827 -4.771 1.00 58.03 90 PRO A C 1
ATOM 700 O O . PRO A 1 90 ? 3.884 11.910 -5.001 1.00 58.03 90 PRO A O 1
ATOM 703 N N . LEU A 1 91 ? 2.238 10.422 -5.413 1.00 55.31 91 LEU A N 1
ATOM 704 C CA . LEU A 1 91 ? 1.375 11.363 -6.109 1.00 55.31 91 LEU A CA 1
ATOM 705 C C . LEU A 1 91 ? 0.952 12.361 -5.033 1.00 55.31 91 LEU A C 1
ATOM 707 O O . LEU A 1 91 ? 0.027 12.111 -4.258 1.00 55.31 91 LEU A O 1
ATOM 711 N N . GLY A 1 92 ? 1.710 13.455 -4.922 1.00 49.81 92 GLY A N 1
ATOM 712 C CA . GLY A 1 92 ? 1.382 14.565 -4.049 1.00 49.81 92 GLY A CA 1
ATOM 713 C C . GLY A 1 92 ? -0.040 15.011 -4.369 1.00 49.81 92 GLY A C 1
ATOM 714 O O . GLY A 1 92 ? -0.554 14.674 -5.439 1.00 49.81 92 GLY A O 1
ATOM 715 N N . PRO A 1 93 ? -0.706 15.741 -3.467 1.00 49.31 93 PRO A N 1
ATOM 716 C CA . PRO A 1 93 ? -2.090 16.151 -3.654 1.00 49.31 93 PRO A CA 1
ATOM 717 C C . PRO A 1 93 ? -2.234 17.033 -4.908 1.00 49.31 93 PRO A C 1
ATOM 719 O O . PRO A 1 93 ? -2.254 18.258 -4.841 1.00 49.31 93 PRO A O 1
ATOM 722 N N . ARG A 1 94 ? -2.371 16.411 -6.082 1.00 50.97 94 ARG A N 1
ATOM 723 C CA . ARG A 1 94 ? -2.836 17.022 -7.324 1.00 50.97 94 ARG A CA 1
ATOM 724 C C . ARG A 1 94 ? -4.344 17.138 -7.180 1.00 50.97 94 ARG A C 1
ATOM 726 O O . ARG A 1 94 ? -5.112 16.310 -7.651 1.00 50.97 94 ARG A O 1
ATOM 733 N N . GLY A 1 95 ? -4.724 18.118 -6.372 1.00 48.81 95 GLY A N 1
ATOM 734 C CA . GLY A 1 95 ? -6.091 18.331 -5.929 1.00 48.81 95 GLY A CA 1
ATOM 735 C C . GLY A 1 95 ? -6.237 19.516 -4.982 1.00 48.81 95 GLY A C 1
ATOM 736 O O . GLY A 1 95 ? -7.147 19.519 -4.163 1.00 48.81 95 GLY A O 1
ATOM 737 N N . ARG A 1 96 ? -5.372 20.536 -5.065 1.00 43.53 96 ARG A N 1
ATOM 738 C CA . ARG A 1 96 ? -5.836 21.887 -4.743 1.00 43.53 96 ARG A CA 1
ATOM 739 C C . ARG A 1 96 ? -6.459 22.394 -6.030 1.00 43.53 96 ARG A C 1
ATOM 741 O O . ARG A 1 96 ? -5.733 22.678 -6.975 1.00 43.53 96 ARG A O 1
ATOM 748 N N . GLY A 1 97 ? -7.787 22.428 -6.084 1.00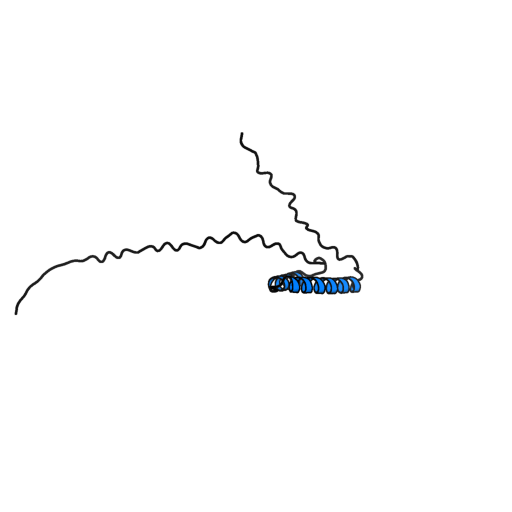 43.62 97 GLY A N 1
ATOM 749 C CA . GLY A 1 97 ? -8.502 23.105 -7.154 1.00 43.62 97 GLY A CA 1
ATOM 750 C C . GLY A 1 97 ? -7.963 24.526 -7.284 1.00 43.62 97 GLY A C 1
ATOM 751 O O . GLY A 1 97 ? -8.279 25.400 -6.481 1.00 43.62 97 GLY A O 1
ATOM 752 N N . GLN A 1 98 ? -7.119 24.751 -8.285 1.00 47.12 98 GLN A N 1
ATOM 753 C CA . GLN A 1 98 ? -7.001 26.051 -8.911 1.00 47.12 98 GLN A CA 1
ATOM 754 C C . GLN A 1 98 ? -8.276 26.180 -9.745 1.00 47.12 98 GLN A C 1
ATOM 756 O O . GLN A 1 98 ? -8.387 25.668 -10.849 1.00 47.12 98 GLN A O 1
ATOM 761 N N . GLY A 1 99 ? -9.304 26.686 -9.083 1.00 43.09 99 GLY A N 1
ATOM 762 C CA . GLY A 1 99 ? -10.685 26.670 -9.548 1.00 43.09 99 GLY A CA 1
ATOM 763 C C . GLY A 1 99 ? -11.634 26.997 -8.403 1.00 43.09 99 GLY A C 1
ATOM 764 O O . GLY A 1 99 ? -12.747 26.488 -8.350 1.00 43.09 99 GLY A O 1
ATOM 765 N N . GLY A 1 100 ? -11.175 27.809 -7.443 1.00 42.09 100 GLY A N 1
ATOM 766 C CA . GLY A 1 100 ? -12.088 28.563 -6.605 1.00 42.09 100 GLY A CA 1
ATOM 767 C C . GLY A 1 100 ? -12.809 29.519 -7.537 1.00 42.09 100 GLY A C 1
ATOM 768 O O . GLY A 1 100 ? -12.238 30.536 -7.933 1.00 42.09 100 GLY A O 1
ATOM 769 N N . GLY A 1 101 ? -14.024 29.142 -7.936 1.00 44.00 101 GLY A N 1
ATOM 770 C CA . GLY A 1 101 ? -14.977 30.072 -8.505 1.00 44.00 101 GLY A CA 1
ATOM 771 C C . GLY A 1 101 ? -15.075 31.245 -7.543 1.00 44.00 101 GLY A C 1
ATOM 772 O O . GLY A 1 101 ? -15.648 31.127 -6.463 1.00 44.00 101 GLY A O 1
ATOM 773 N N . GLN A 1 102 ? -14.463 32.362 -7.920 1.00 44.28 102 GLN A N 1
ATOM 774 C CA . GLN A 1 102 ? -14.703 33.663 -7.317 1.00 44.28 102 GLN A CA 1
ATOM 775 C C . GLN A 1 102 ? -16.094 34.117 -7.777 1.00 44.28 102 GLN A C 1
ATOM 777 O O . GLN A 1 102 ? -16.250 35.039 -8.564 1.00 44.28 102 GLN A O 1
ATOM 782 N N . GLY A 1 103 ? -17.121 33.398 -7.323 1.00 51.47 103 GLY A N 1
ATOM 783 C CA . GLY A 1 103 ? -18.486 33.887 -7.218 1.00 51.47 103 GLY A CA 1
ATOM 784 C C . GLY A 1 103 ? -18.580 34.592 -5.876 1.00 51.47 103 GLY A C 1
ATOM 785 O O . GLY A 1 103 ? -18.906 33.980 -4.866 1.00 51.47 103 GLY A O 1
ATOM 786 N N . GLY A 1 104 ? -18.175 35.853 -5.853 1.00 44.75 104 GLY A N 1
ATOM 787 C CA . GLY A 1 104 ? -18.087 36.637 -4.629 1.00 44.75 104 GLY A CA 1
ATOM 788 C C . GLY A 1 104 ? -17.893 38.105 -4.949 1.00 44.75 104 GLY A C 1
ATOM 789 O O . GLY A 1 104 ? -16.944 38.713 -4.472 1.00 44.75 104 GLY A O 1
ATOM 790 N N . GLY A 1 105 ? -18.757 38.660 -5.799 1.00 45.09 105 GLY A N 1
ATOM 791 C CA . GLY A 1 105 ? -18.941 40.104 -5.821 1.00 45.09 105 GLY A CA 1
ATOM 792 C C . GLY A 1 105 ? -19.691 40.502 -4.547 1.00 45.09 105 GLY A C 1
ATOM 793 O O . GLY A 1 105 ? -20.8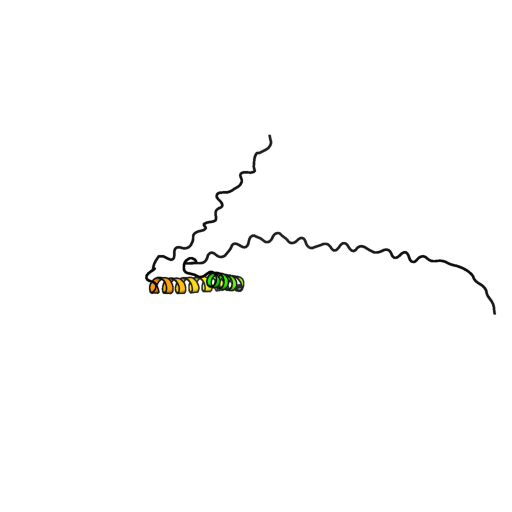01 40.003 -4.343 1.00 45.09 105 GLY A O 1
ATOM 794 N N . PRO A 1 106 ? -19.132 41.343 -3.663 1.00 52.88 106 PRO A N 1
ATOM 795 C CA . PRO A 1 106 ? -19.939 41.965 -2.634 1.00 52.88 106 PRO A CA 1
ATOM 796 C C . PRO A 1 106 ? -20.845 43.010 -3.288 1.00 52.88 106 PRO A C 1
ATOM 798 O O . PRO A 1 106 ? -20.387 43.913 -3.984 1.00 52.88 106 PRO A O 1
ATOM 801 N N . ALA A 1 107 ? -22.144 42.874 -3.041 1.00 46.19 107 ALA A N 1
ATOM 802 C CA . ALA A 1 107 ? -23.082 43.975 -3.147 1.00 46.19 107 ALA A CA 1
ATOM 803 C C . ALA A 1 107 ? -22.616 45.113 -2.227 1.00 46.19 107 ALA A C 1
ATOM 805 O O . ALA A 1 107 ? -22.529 44.878 -1.022 1.00 46.19 107 ALA A O 1
ATOM 806 N N . LYS A 1 108 ? -22.303 46.284 -2.795 1.00 41.91 108 LYS A N 1
ATOM 807 C CA . LYS A 1 108 ? -22.715 47.655 -2.421 1.00 41.91 108 LYS A CA 1
ATOM 808 C C . LYS A 1 108 ? -22.167 48.630 -3.458 1.00 41.91 108 LYS A C 1
ATOM 810 O O . LYS A 1 108 ? -20.976 48.490 -3.803 1.00 41.91 108 LYS A O 1
#

Solvent-accessible surface area (backbone atoms only — not comparable to full-atom values): 7468 Å² total; per-residue (Å²): 132,86,80,88,88,82,89,79,91,74,85,83,79,81,79,79,79,82,78,79,76,80,72,79,78,75,70,81,76,72,80,75,79,76,82,82,56,74,37,53,88,83,44,57,71,65,58,51,51,52,51,49,50,50,56,66,71,46,84,48,71,68,60,42,47,54,51,51,52,51,51,50,51,55,50,50,52,51,26,45,76,69,74,39,64,87,70,62,54,65,75,60,84,89,72,73,71,90,69,75,75,85,81,70,81,77,91,127

pLDDT: mean 72.41, std 20.78, range [37.78, 97.06]